Protein AF-A0A3B1CBV4-F1 (afdb_monomer)

Solvent-accessible surface area (backbone atoms only — not comparable to full-atom values): 4378 Å² total; per-residue (Å²): 136,80,92,73,53,69,50,72,46,77,68,68,89,59,33,20,40,11,33,62,57,44,51,66,62,97,51,66,14,59,23,66,39,68,66,49,2,44,52,37,22,50,52,43,50,52,48,48,41,71,74,50,37,77,86,53,59,45,78,49,93,69,90,84,76,92,75,90,77,88,81,130

Nearest PDB structures (foldseek):
  3vyy-assembly2_B  TM=6.227E-01  e=3.670E-01  Homo sapiens
  5ztm-assembly1_B  TM=5.582E-01  e=2.220E-01  Drosophila melanogaster
  6htu-assembly1_C  TM=5.800E-01  e=6.877E-01  Homo sapiens
  7v6c-assembly1_B  TM=5.379E-01  e=8.841E-01  Drosophila melanogaster
  9asm-assembly1_B  TM=5.708E-01  e=2.916E+00  Homo sapiens

Sequence (72 aa):
MKLVNIVVEQHGDNIFIAYPVGVDAVIVGQGETEETAADDAVNALEYHQNVFGHDGMKYLPIEVTLTEVETT

Secondary structure (DSSP, 8-state):
-----EEEEE-STT-EEEEETTB-S---EEESSHHHHHHHHHHHHHHHHHHHTGGG--BPP-----------

Structure (mmCIF, N/CA/C/O backbone):
data_AF-A0A3B1CBV4-F1
#
_entry.id   AF-A0A3B1CBV4-F1
#
loop_
_atom_site.group_PDB
_atom_site.id
_atom_site.type_symbol
_atom_site.label_atom_id
_atom_site.label_alt_id
_atom_site.label_comp_id
_atom_site.label_asym_id
_atom_site.label_entity_id
_atom_site.label_seq_id
_atom_site.pdbx_PDB_ins_code
_atom_site.Cartn_x
_atom_site.Cartn_y
_atom_site.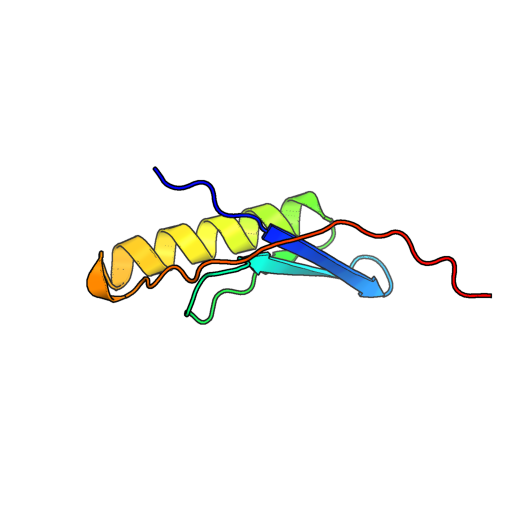Cartn_z
_atom_site.occupancy
_atom_site.B_iso_or_equiv
_atom_site.auth_seq_id
_atom_site.auth_comp_id
_atom_site.auth_asym_id
_atom_site.auth_atom_id
_atom_site.pdbx_PDB_model_num
ATOM 1 N N . MET A 1 1 ? 1.761 13.083 -13.087 1.00 56.66 1 MET A N 1
ATOM 2 C CA . MET A 1 1 ? 1.417 12.101 -12.038 1.00 56.66 1 MET A CA 1
ATOM 3 C C . MET A 1 1 ? 0.266 11.259 -12.539 1.00 56.66 1 MET A C 1
ATOM 5 O O . MET A 1 1 ? -0.654 11.814 -13.129 1.00 56.66 1 MET A O 1
ATOM 9 N N . LYS A 1 2 ? 0.353 9.940 -12.376 1.00 71.25 2 LYS A N 1
ATOM 10 C CA . LYS A 1 2 ? -0.740 9.015 -12.680 1.00 71.25 2 LYS A CA 1
ATOM 11 C C . LYS A 1 2 ? -1.518 8.806 -11.382 1.00 71.25 2 LYS A C 1
ATOM 13 O O . LYS A 1 2 ? -0.890 8.681 -10.336 1.00 71.25 2 LYS A O 1
ATOM 18 N N . LEU A 1 3 ? -2.845 8.827 -11.436 1.00 81.12 3 LEU A N 1
ATOM 19 C CA . LEU A 1 3 ? -3.651 8.426 -10.285 1.00 81.12 3 LEU A CA 1
ATOM 20 C C . LEU A 1 3 ? -3.486 6.917 -10.084 1.00 81.12 3 LEU A C 1
ATOM 22 O O . LEU A 1 3 ? -3.621 6.153 -11.041 1.00 81.12 3 LEU A O 1
ATOM 26 N N . VAL A 1 4 ? -3.161 6.522 -8.856 1.00 87.69 4 VAL A N 1
ATOM 27 C CA . VAL A 1 4 ? -3.065 5.127 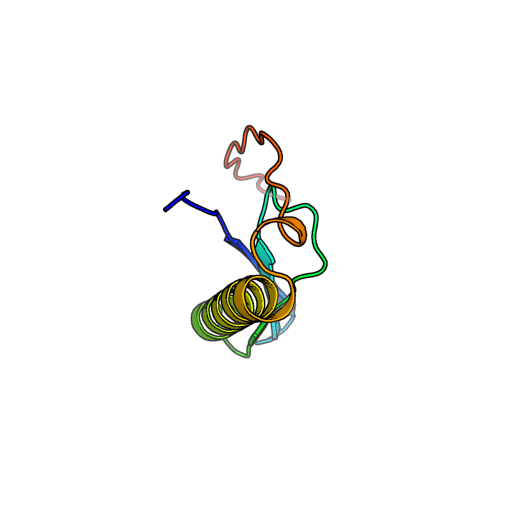-8.421 1.00 87.69 4 VAL A CA 1
ATOM 28 C C . VAL A 1 4 ? -4.134 4.925 -7.362 1.00 87.69 4 VAL A C 1
ATOM 30 O O . VAL A 1 4 ? -4.207 5.695 -6.409 1.00 87.69 4 VAL A O 1
ATOM 33 N N . ASN A 1 5 ? -4.972 3.912 -7.551 1.00 90.25 5 ASN A N 1
ATOM 34 C CA . ASN A 1 5 ? -5.969 3.536 -6.558 1.00 90.25 5 ASN A CA 1
ATOM 35 C C . ASN A 1 5 ? -5.329 2.575 -5.556 1.00 90.25 5 ASN A C 1
ATOM 37 O O . ASN A 1 5 ? -4.584 1.681 -5.961 1.00 90.25 5 ASN A O 1
ATOM 41 N N . ILE A 1 6 ? -5.650 2.739 -4.277 1.00 93.00 6 ILE A N 1
ATOM 42 C CA . ILE A 1 6 ? -5.251 1.826 -3.205 1.00 93.00 6 ILE A CA 1
ATOM 43 C C . ILE A 1 6 ? -6.506 1.132 -2.689 1.00 93.00 6 ILE A C 1
ATOM 45 O O . ILE A 1 6 ? -7.526 1.779 -2.460 1.00 93.00 6 ILE A O 1
ATOM 49 N N . VAL A 1 7 ? -6.429 -0.188 -2.550 1.00 94.50 7 VAL A N 1
ATOM 50 C CA . VAL A 1 7 ? -7.429 -0.986 -1.838 1.00 94.50 7 VAL A CA 1
ATOM 51 C C . VAL A 1 7 ? -6.963 -1.112 -0.401 1.00 94.50 7 VAL A C 1
ATOM 53 O O . VAL A 1 7 ? -5.786 -1.386 -0.175 1.00 94.50 7 VAL A O 1
ATOM 56 N N . VAL A 1 8 ? -7.880 -0.917 0.542 1.00 96.44 8 VAL A N 1
ATOM 57 C CA . VAL A 1 8 ? -7.660 -1.168 1.965 1.00 96.44 8 VAL A CA 1
ATOM 58 C C . VAL A 1 8 ? -8.631 -2.258 2.396 1.00 96.44 8 VAL A C 1
ATOM 60 O O . VAL A 1 8 ? -9.836 -2.140 2.184 1.00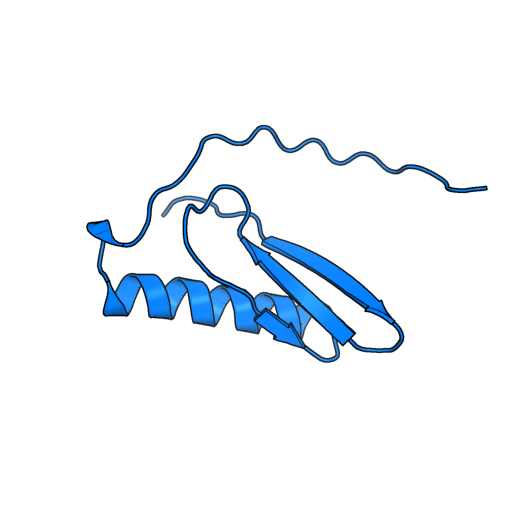 96.44 8 VAL A O 1
ATOM 63 N N . GLU A 1 9 ? -8.102 -3.325 2.976 1.00 96.00 9 GLU A N 1
ATOM 64 C CA . GLU A 1 9 ? -8.865 -4.455 3.486 1.00 96.00 9 GLU A CA 1
ATOM 65 C C . GLU A 1 9 ? -8.706 -4.537 5.002 1.00 96.00 9 GLU A C 1
ATOM 67 O O . GLU A 1 9 ? -7.590 -4.488 5.524 1.00 96.00 9 GLU A O 1
ATOM 72 N N . GLN A 1 10 ? -9.819 -4.708 5.712 1.00 95.38 10 GLN A N 1
ATOM 73 C CA . GLN A 1 10 ? -9.795 -4.998 7.138 1.00 95.38 10 GLN A CA 1
ATOM 74 C C . GLN A 1 10 ? -9.705 -6.513 7.364 1.00 95.38 10 GLN A C 1
ATOM 76 O O . GLN A 1 10 ? -10.585 -7.270 6.957 1.00 95.38 10 GLN A O 1
ATOM 81 N N . HIS A 1 11 ? -8.663 -6.948 8.068 1.00 93.25 11 HIS A N 1
ATOM 82 C CA . HIS A 1 11 ? -8.378 -8.346 8.388 1.00 93.25 11 HIS A CA 1
ATOM 83 C C . HIS A 1 11 ?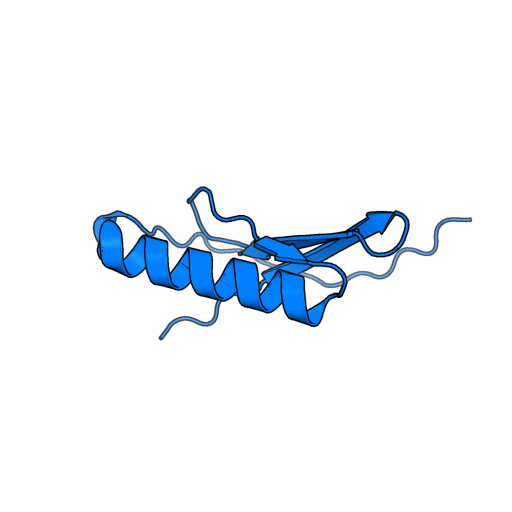 -8.450 -8.588 9.899 1.00 93.25 11 HIS A C 1
ATOM 85 O O . HIS A 1 11 ? -7.438 -8.770 10.568 1.00 93.25 11 HIS A O 1
ATOM 91 N N . GLY A 1 12 ? -9.665 -8.623 10.445 1.00 91.06 12 GLY A N 1
ATOM 92 C CA . GLY A 1 12 ? -9.903 -8.779 11.883 1.00 91.06 12 GLY A CA 1
ATOM 93 C C . GLY A 1 12 ? -9.974 -7.445 12.630 1.00 91.06 12 GLY A C 1
ATOM 94 O O . GLY A 1 12 ? -10.201 -6.389 12.035 1.00 91.06 12 GLY A O 1
ATOM 95 N N . ASP A 1 13 ? -9.823 -7.494 13.952 1.00 90.25 13 ASP A N 1
ATOM 96 C CA . ASP A 1 13 ? -9.965 -6.307 14.797 1.00 90.25 13 ASP A CA 1
ATOM 97 C C . ASP A 1 13 ? -8.719 -5.421 14.684 1.00 90.25 13 ASP A C 1
ATOM 99 O O . ASP A 1 13 ? -7.634 -5.807 15.117 1.00 90.25 13 ASP A O 1
ATOM 103 N N . ASN A 1 14 ? -8.889 -4.217 14.132 1.00 90.81 14 ASN A N 1
ATOM 104 C CA . ASN A 1 14 ? -7.844 -3.194 14.003 1.00 90.81 14 ASN A CA 1
ATOM 105 C C . ASN A 1 14 ? -6.588 -3.646 13.236 1.00 90.81 14 ASN A C 1
ATOM 107 O O . ASN A 1 14 ? -5.485 -3.207 13.542 1.00 90.81 14 ASN A O 1
ATOM 111 N N . ILE A 1 15 ? -6.729 -4.534 12.252 1.00 94.19 15 ILE A N 1
ATOM 112 C CA . ILE A 1 15 ? -5.640 -4.880 11.332 1.00 94.19 15 ILE A CA 1
ATOM 113 C C . ILE A 1 15 ? -6.113 -4.522 9.934 1.00 94.19 15 ILE A C 1
ATOM 115 O O . ILE A 1 15 ? -7.055 -5.120 9.418 1.00 94.19 15 ILE A O 1
ATOM 119 N N . PHE A 1 16 ? -5.452 -3.550 9.323 1.00 97.94 16 PHE A N 1
ATOM 120 C CA . PHE A 1 16 ? -5.750 -3.086 7.978 1.00 97.94 16 PHE A CA 1
ATOM 121 C C . PHE A 1 16 ? -4.548 -3.344 7.080 1.00 97.94 16 PHE A C 1
ATOM 123 O O . PHE A 1 16 ? -3.407 -3.096 7.472 1.00 97.94 16 PHE A O 1
ATOM 130 N N . ILE A 1 17 ? -4.812 -3.854 5.881 1.00 97.56 17 ILE A N 1
ATOM 131 C CA . ILE A 1 17 ? -3.816 -4.135 4.848 1.00 97.56 17 ILE A CA 1
ATOM 132 C C . ILE A 1 17 ? -4.168 -3.301 3.626 1.00 97.56 17 ILE A C 1
ATOM 134 O O . ILE A 1 17 ? -5.317 -3.300 3.196 1.00 97.56 17 ILE A O 1
ATOM 138 N N . ALA A 1 18 ? -3.191 -2.603 3.056 1.00 97.69 18 ALA A N 1
ATOM 139 C CA . ALA A 1 18 ? -3.394 -1.742 1.903 1.00 97.69 18 ALA A CA 1
ATOM 140 C C . ALA A 1 18 ? -2.437 -2.087 0.762 1.00 97.69 18 ALA A C 1
ATOM 142 O O . ALA A 1 18 ? -1.274 -2.414 0.994 1.00 97.69 18 ALA A O 1
ATOM 143 N N . TYR A 1 19 ? -2.901 -2.000 -0.483 1.00 95.56 19 TYR A N 1
ATOM 144 C CA . TYR A 1 19 ? -2.054 -2.240 -1.654 1.00 95.56 19 TYR A CA 1
ATOM 145 C C . TYR A 1 19 ? -2.548 -1.491 -2.903 1.00 95.56 19 TYR A C 1
ATOM 147 O O . TYR A 1 19 ? -3.754 -1.282 -3.080 1.00 95.56 19 TYR A O 1
ATOM 155 N N . PRO A 1 20 ? -1.632 -1.065 -3.795 1.00 93.94 20 PRO A N 1
ATOM 156 C CA . PRO A 1 20 ? -1.997 -0.372 -5.020 1.00 93.94 20 PRO A CA 1
ATOM 157 C C . PRO A 1 20 ? -2.568 -1.338 -6.062 1.00 93.94 20 PRO A C 1
ATOM 159 O O . PRO A 1 20 ? -2.047 -2.430 -6.288 1.00 93.94 20 PRO A O 1
ATOM 162 N N . VAL A 1 21 ? -3.611 -0.905 -6.766 1.00 91.44 21 VAL A N 1
ATOM 163 C CA . VAL A 1 21 ? -4.190 -1.663 -7.879 1.00 91.44 21 VAL A CA 1
ATOM 164 C C . VAL A 1 21 ? -3.551 -1.217 -9.188 1.00 91.44 21 VAL A C 1
ATOM 166 O O . VAL A 1 21 ? -3.331 -0.028 -9.423 1.00 91.44 21 VAL A O 1
ATOM 169 N N . GLY A 1 22 ? -3.289 -2.173 -10.081 1.00 89.00 22 GLY A N 1
ATOM 170 C CA . GLY A 1 22 ? -2.758 -1.875 -11.413 1.00 89.00 22 GLY A CA 1
ATOM 171 C C . GLY A 1 22 ? -1.288 -1.472 -11.394 1.00 89.00 22 GLY A C 1
ATOM 172 O O . GLY A 1 22 ? -0.826 -0.811 -12.323 1.00 89.00 22 GLY A O 1
ATOM 173 N N . VAL A 1 23 ? -0.556 -1.869 -10.355 1.00 90.75 23 VAL A N 1
ATOM 174 C CA . VAL A 1 23 ? 0.894 -1.717 -10.250 1.00 90.75 23 VAL A CA 1
ATOM 175 C C . VAL A 1 23 ? 1.520 -3.110 -10.224 1.00 90.75 23 VAL A C 1
ATOM 177 O O . VAL A 1 23 ? 1.186 -3.936 -9.383 1.00 90.75 23 VAL A O 1
ATOM 180 N N . ASP 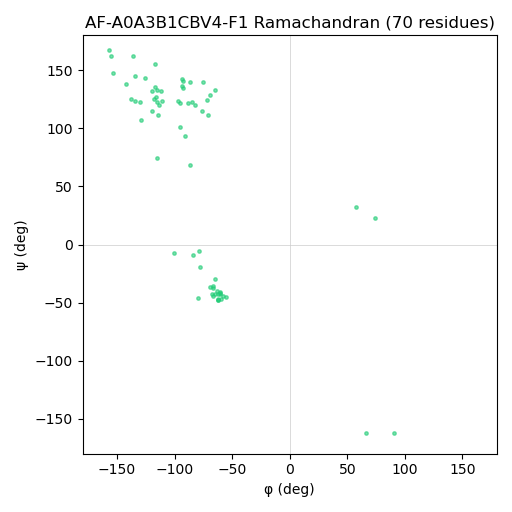A 1 24 ? 2.415 -3.378 -11.170 1.00 88.81 24 ASP A N 1
ATOM 181 C CA . ASP A 1 24 ? 3.192 -4.617 -11.286 1.00 88.81 24 ASP A CA 1
ATOM 182 C C . ASP A 1 24 ? 4.463 -4.488 -10.425 1.00 88.81 24 ASP A C 1
ATOM 184 O O . ASP A 1 24 ? 5.567 -4.292 -10.933 1.00 88.81 24 ASP A O 1
ATOM 188 N N . ALA A 1 25 ? 4.272 -4.466 -9.102 1.00 86.88 25 ALA A N 1
ATOM 189 C CA . ALA A 1 25 ? 5.325 -4.390 -8.088 1.00 86.88 25 ALA A CA 1
ATOM 190 C C . ALA A 1 25 ? 4.840 -4.987 -6.755 1.00 86.88 25 ALA A C 1
ATOM 192 O O . ALA A 1 25 ? 3.640 -5.132 -6.523 1.00 86.88 25 ALA A O 1
ATOM 193 N N . VAL A 1 26 ? 5.776 -5.312 -5.860 1.00 89.31 26 VAL A N 1
ATOM 194 C CA . VAL A 1 26 ? 5.456 -5.812 -4.515 1.00 89.31 26 VAL A CA 1
ATOM 195 C C . VAL A 1 26 ? 5.373 -4.629 -3.558 1.00 89.31 26 VAL A C 1
ATOM 197 O O . VAL A 1 26 ? 6.387 -4.183 -3.029 1.00 89.31 26 VAL A O 1
ATOM 200 N N . ILE A 1 27 ? 4.163 -4.104 -3.371 1.00 94.50 27 ILE A N 1
ATOM 201 C CA . ILE A 1 27 ? 3.877 -2.983 -2.473 1.00 94.50 27 ILE A CA 1
ATOM 202 C C . ILE A 1 27 ? 2.697 -3.375 -1.594 1.00 94.50 27 ILE A C 1
ATOM 204 O O . ILE A 1 27 ? 1.628 -3.710 -2.101 1.00 94.50 27 ILE A O 1
ATOM 208 N N . VAL A 1 28 ? 2.909 -3.330 -0.284 1.00 96.31 28 VAL A N 1
ATOM 209 C CA . VAL A 1 28 ? 1.899 -3.591 0.742 1.00 96.31 28 VAL A CA 1
ATOM 210 C C . VAL A 1 28 ? 2.155 -2.615 1.882 1.00 96.31 28 VAL A C 1
ATOM 212 O O . VAL A 1 28 ? 3.313 -2.401 2.236 1.00 96.31 28 VAL A O 1
ATOM 215 N N . GLY A 1 29 ? 1.089 -2.044 2.430 1.00 97.25 29 GLY A N 1
ATOM 2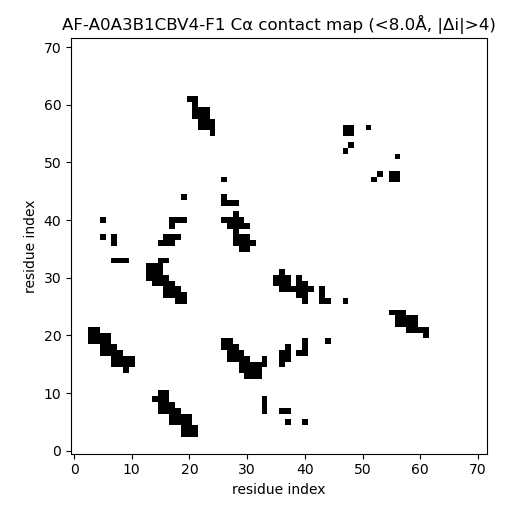16 C CA . GLY A 1 29 ? 1.099 -1.283 3.671 1.00 97.25 29 GLY A CA 1
ATOM 217 C C . GLY A 1 29 ? 0.235 -1.944 4.741 1.00 97.25 29 GLY A C 1
ATOM 218 O O . GLY A 1 29 ? -0.695 -2.690 4.421 1.00 97.25 29 GLY A O 1
ATOM 219 N N . GLN A 1 30 ? 0.537 -1.677 6.008 1.00 97.56 30 GLN A N 1
ATOM 220 C CA . GLN A 1 30 ? -0.220 -2.177 7.155 1.00 97.56 30 GLN A CA 1
ATOM 221 C C . GLN A 1 30 ? -0.469 -1.066 8.178 1.00 97.56 30 GLN A C 1
ATOM 223 O O . GLN A 1 30 ? 0.386 -0.220 8.418 1.00 97.56 30 GLN A O 1
ATOM 228 N N . GLY A 1 31 ? -1.627 -1.105 8.836 1.00 97.12 31 GLY A N 1
ATOM 229 C CA . GLY A 1 31 ? -1.968 -0.154 9.889 1.00 97.12 31 GLY A CA 1
ATOM 230 C C . GLY A 1 31 ? -3.016 -0.669 10.867 1.00 97.12 31 GLY A C 1
ATOM 231 O O . GLY A 1 31 ? -3.674 -1.683 10.629 1.00 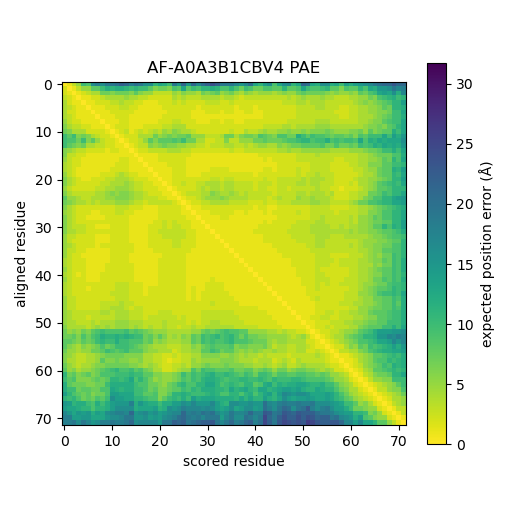97.12 31 GLY A O 1
ATOM 232 N N . GLU A 1 32 ? -3.165 0.055 11.977 1.00 97.00 32 GLU A N 1
ATOM 233 C CA . GLU A 1 32 ? -4.232 -0.171 12.965 1.00 97.00 32 GLU A CA 1
ATOM 234 C C . GLU A 1 32 ? -5.547 0.527 12.574 1.00 97.00 32 GLU A C 1
ATOM 236 O O . GLU A 1 32 ? -6.591 0.291 13.179 1.00 97.00 32 GLU A O 1
ATOM 241 N N . THR A 1 33 ? -5.503 1.374 11.542 1.00 96.94 33 THR A N 1
ATOM 242 C CA . THR A 1 33 ? -6.645 2.076 10.943 1.00 96.94 33 THR A CA 1
ATOM 243 C C . THR A 1 33 ? -6.557 2.028 9.418 1.00 96.94 33 THR A C 1
ATOM 245 O O . THR A 1 33 ? -5.476 1.822 8.862 1.00 96.94 33 THR A O 1
ATOM 248 N N . GLU A 1 34 ? -7.672 2.284 8.730 1.00 95.94 34 GLU A N 1
ATOM 249 C CA . GLU A 1 34 ? -7.687 2.395 7.263 1.00 95.94 34 GLU A CA 1
ATOM 250 C C . GLU A 1 34 ? -6.687 3.444 6.752 1.00 95.94 34 GLU A C 1
ATOM 252 O O . GLU A 1 34 ? -5.923 3.181 5.826 1.00 95.94 34 GLU A O 1
ATOM 257 N N . GLU A 1 35 ? -6.662 4.614 7.399 1.00 96.88 35 GLU A N 1
ATOM 258 C CA . GLU A 1 35 ? -5.778 5.735 7.060 1.00 96.88 35 GLU A CA 1
ATOM 259 C C . GLU A 1 35 ? -4.302 5.356 7.220 1.00 96.88 35 GLU A C 1
ATOM 261 O O . GLU A 1 35 ? -3.511 5.550 6.301 1.00 96.88 35 GLU A O 1
ATOM 266 N N . THR A 1 36 ? -3.935 4.734 8.346 1.00 98.00 36 THR A N 1
ATOM 267 C CA . THR A 1 36 ? -2.533 4.366 8.605 1.00 98.00 36 THR A CA 1
ATOM 268 C C . THR A 1 36 ? -2.030 3.287 7.650 1.00 98.00 36 THR A C 1
ATOM 270 O O . THR A 1 36 ? -0.883 3.358 7.215 1.00 98.00 36 THR A O 1
ATOM 273 N N . ALA A 1 37 ? -2.877 2.328 7.261 1.00 98.06 37 ALA A N 1
ATOM 274 C CA . ALA A 1 37 ? -2.514 1.334 6.253 1.00 98.06 37 ALA A CA 1
ATOM 275 C C . ALA A 1 37 ? -2.341 1.967 4.864 1.00 98.06 37 ALA A C 1
ATOM 277 O O . ALA A 1 37 ? -1.387 1.646 4.153 1.00 98.06 37 ALA A O 1
ATOM 278 N N . ALA A 1 38 ? -3.244 2.875 4.478 1.00 97.12 38 ALA A N 1
ATOM 279 C CA . ALA A 1 38 ? -3.161 3.585 3.207 1.00 97.12 38 ALA A CA 1
ATOM 280 C C . ALA A 1 38 ? -1.889 4.441 3.115 1.00 97.12 38 ALA A C 1
ATOM 282 O O . ALA A 1 38 ? -1.173 4.349 2.116 1.00 97.12 38 ALA A O 1
ATOM 283 N N . ASP A 1 39 ? -1.574 5.206 4.161 1.00 97.88 39 ASP A N 1
ATOM 284 C CA . ASP A 1 39 ? -0.358 6.021 4.236 1.00 97.88 39 ASP A CA 1
ATOM 285 C C . ASP A 1 39 ? 0.910 5.162 4.142 1.00 97.88 39 ASP A C 1
ATOM 287 O O . ASP A 1 39 ? 1.851 5.514 3.427 1.00 97.88 39 ASP A O 1
ATOM 291 N N . ASP A 1 40 ? 0.934 4.003 4.806 1.00 98.12 40 ASP A N 1
ATOM 292 C CA . ASP A 1 40 ? 2.056 3.064 4.728 1.00 98.12 40 ASP A CA 1
ATOM 293 C C . ASP A 1 40 ? 2.253 2.529 3.296 1.00 98.12 40 ASP A C 1
ATOM 295 O O . ASP A 1 40 ? 3.369 2.525 2.767 1.00 98.12 40 ASP A O 1
ATOM 299 N N . ALA A 1 41 ? 1.164 2.187 2.598 1.00 97.19 41 ALA A N 1
ATOM 300 C CA . ALA A 1 41 ? 1.219 1.755 1.201 1.00 97.19 41 ALA A CA 1
ATOM 301 C C . ALA A 1 41 ? 1.660 2.880 0.243 1.00 97.19 41 ALA A C 1
ATOM 303 O O . ALA A 1 41 ? 2.409 2.619 -0.704 1.00 97.19 41 ALA A O 1
ATOM 304 N N . VAL A 1 42 ? 1.238 4.130 0.482 1.00 95.44 42 VAL A N 1
ATOM 305 C CA . VAL A 1 42 ? 1.706 5.306 -0.277 1.00 95.44 42 VAL A CA 1
ATOM 306 C C . VAL A 1 42 ? 3.209 5.497 -0.083 1.00 95.44 42 VAL A C 1
ATOM 308 O O . VAL A 1 42 ? 3.940 5.617 -1.068 1.00 95.44 42 VAL A O 1
ATOM 311 N N . ASN A 1 43 ? 3.692 5.443 1.157 1.00 96.12 43 ASN A N 1
ATOM 312 C CA . ASN A 1 43 ? 5.117 5.569 1.459 1.00 96.12 43 ASN A CA 1
ATOM 313 C C . ASN A 1 43 ? 5.939 4.459 0.791 1.00 96.12 43 ASN A C 1
ATOM 315 O O . ASN A 1 43 ? 6.987 4.729 0.200 1.00 96.12 43 ASN A O 1
ATOM 319 N N . ALA A 1 44 ? 5.457 3.214 0.824 1.00 95.50 44 ALA A N 1
ATOM 320 C CA . ALA A 1 44 ? 6.102 2.093 0.149 1.00 95.50 44 ALA A CA 1
ATOM 321 C C . ALA A 1 44 ? 6.145 2.281 -1.382 1.00 95.50 44 ALA A C 1
ATOM 323 O O . ALA A 1 44 ? 7.168 2.006 -2.014 1.00 95.50 44 ALA A O 1
ATOM 324 N N . LEU A 1 45 ? 5.075 2.812 -1.984 1.00 93.19 45 LEU A N 1
ATOM 325 C CA . LEU A 1 45 ? 5.002 3.137 -3.413 1.00 93.19 45 LEU A CA 1
ATOM 326 C C . LEU A 1 45 ? 5.980 4.249 -3.817 1.00 93.19 45 LEU A C 1
ATOM 328 O O . LEU A 1 45 ? 6.621 4.159 -4.870 1.00 93.19 45 LEU A O 1
ATOM 332 N N . GLU A 1 46 ? 6.101 5.299 -3.008 1.00 92.38 46 GLU A N 1
ATOM 333 C CA . GLU A 1 46 ? 7.066 6.380 -3.223 1.00 92.38 46 GLU A CA 1
ATOM 334 C C . GLU A 1 46 ? 8.503 5.883 -3.055 1.00 92.38 46 GLU A C 1
ATOM 336 O O . GLU A 1 46 ? 9.367 6.162 -3.890 1.00 92.38 46 GLU A O 1
ATOM 341 N N . TYR A 1 47 ? 8.762 5.088 -2.015 1.00 93.31 47 TYR A N 1
ATOM 342 C CA . TYR A 1 47 ? 10.067 4.484 -1.778 1.00 93.31 47 TYR A CA 1
ATOM 343 C C . TYR A 1 47 ? 10.493 3.588 -2.943 1.00 93.31 47 TYR A C 1
ATOM 345 O O . TYR A 1 47 ? 11.606 3.728 -3.451 1.00 93.31 47 TYR A O 1
ATOM 353 N N . HIS A 1 48 ? 9.601 2.717 -3.421 1.00 92.19 48 HIS A N 1
ATOM 354 C CA . HIS A 1 48 ? 9.875 1.834 -4.555 1.00 92.19 48 HIS A CA 1
ATOM 355 C C . HIS A 1 48 ? 10.249 2.628 -5.816 1.00 92.19 48 HIS A C 1
ATOM 357 O O . HIS A 1 48 ? 11.245 2.319 -6.469 1.00 92.19 48 HIS A O 1
ATOM 363 N N . GLN A 1 49 ? 9.524 3.710 -6.124 1.00 88.88 49 GLN A N 1
ATOM 364 C CA . GLN A 1 49 ? 9.877 4.619 -7.227 1.00 88.88 49 GLN A CA 1
ATOM 365 C C . GLN A 1 49 ? 11.245 5.276 -7.039 1.00 88.88 49 GLN A C 1
ATOM 367 O O . GLN A 1 49 ? 12.007 5.394 -7.997 1.00 88.88 49 GLN A O 1
ATOM 372 N N . ASN A 1 50 ? 11.564 5.703 -5.819 1.00 91.56 50 ASN A N 1
ATOM 373 C CA . ASN A 1 50 ? 12.829 6.368 -5.522 1.00 91.56 50 ASN A CA 1
ATOM 374 C C . ASN A 1 50 ? 14.028 5.415 -5.620 1.00 91.56 50 ASN A C 1
ATOM 376 O O . ASN A 1 50 ? 15.094 5.823 -6.077 1.00 91.56 50 ASN A O 1
ATOM 380 N N . VAL A 1 51 ? 13.866 4.152 -5.217 1.00 92.94 51 VAL A N 1
ATOM 381 C CA . VAL A 1 51 ? 14.941 3.148 -5.244 1.00 92.94 51 VAL A CA 1
ATOM 382 C C . VAL A 1 51 ? 15.153 2.573 -6.639 1.00 92.94 51 VAL A C 1
ATOM 384 O O . VAL A 1 51 ? 16.294 2.453 -7.083 1.00 92.94 51 VAL A O 1
ATOM 387 N N . PHE A 1 52 ? 14.074 2.209 -7.331 1.00 89.19 52 PHE A N 1
ATOM 388 C CA . PHE A 1 52 ? 14.156 1.485 -8.603 1.00 89.19 52 PHE A CA 1
ATOM 389 C C . PHE A 1 52 ? 13.971 2.382 -9.834 1.00 89.19 52 PHE A C 1
ATOM 391 O O . PHE A 1 52 ? 14.173 1.934 -10.963 1.00 89.19 52 PHE A O 1
ATOM 398 N N . GLY A 1 53 ? 13.620 3.654 -9.640 1.00 85.19 53 GLY A N 1
ATOM 399 C CA . GLY A 1 53 ? 13.393 4.600 -10.723 1.00 85.19 53 GLY A CA 1
ATOM 400 C C . GLY A 1 53 ? 12.177 4.245 -11.583 1.00 85.19 53 GLY A C 1
ATOM 401 O O . GLY A 1 53 ? 11.300 3.473 -11.196 1.00 85.19 53 GLY A O 1
ATOM 402 N N . HIS A 1 54 ? 12.124 4.825 -12.784 1.00 79.06 54 HIS A N 1
ATOM 403 C CA . HIS A 1 54 ? 10.994 4.647 -13.703 1.00 79.06 54 HIS A CA 1
ATOM 404 C C . HIS A 1 54 ? 10.838 3.204 -14.205 1.00 79.06 54 HIS A C 1
ATOM 406 O O . HIS A 1 54 ? 9.716 2.775 -14.461 1.00 79.06 54 HIS A O 1
ATOM 412 N N . ASP A 1 55 ? 11.932 2.448 -14.310 1.00 83.38 55 ASP A N 1
ATOM 413 C CA . ASP A 1 55 ? 11.908 1.082 -14.844 1.00 83.38 55 ASP A CA 1
ATOM 414 C C . ASP A 1 55 ? 11.392 0.055 -13.824 1.00 83.38 55 ASP A C 1
ATOM 416 O O . ASP A 1 55 ? 10.944 -1.027 -14.201 1.00 83.38 55 ASP A O 1
ATOM 420 N N . GLY A 1 56 ? 11.40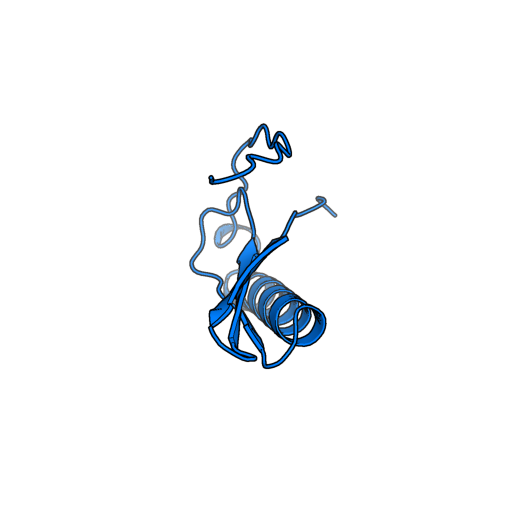8 0.395 -12.531 1.00 81.06 56 GLY A N 1
ATOM 421 C CA . GLY A 1 56 ? 10.902 -0.462 -11.459 1.00 81.06 56 GLY A CA 1
ATOM 422 C C . GLY A 1 56 ? 9.383 -0.454 -11.300 1.00 81.06 56 GLY A C 1
ATOM 423 O O . GLY A 1 56 ? 8.863 -1.195 -10.469 1.00 81.06 56 GLY A O 1
ATOM 424 N N . MET A 1 57 ? 8.669 0.387 -12.052 1.00 84.31 57 MET A N 1
ATOM 425 C CA . MET A 1 57 ? 7.238 0.624 -11.884 1.00 84.31 57 MET A CA 1
ATOM 426 C C . MET A 1 57 ? 6.499 0.486 -13.207 1.00 84.31 57 MET A C 1
ATOM 428 O O . MET A 1 57 ? 6.550 1.353 -14.079 1.00 84.31 57 MET A O 1
ATOM 432 N N . LYS A 1 58 ? 5.746 -0.605 -13.335 1.00 87.94 58 LYS A N 1
ATOM 433 C CA . LYS A 1 58 ? 4.899 -0.858 -14.495 1.00 87.94 58 LYS A CA 1
ATOM 434 C C . LYS A 1 58 ? 3.433 -0.771 -14.097 1.00 87.94 58 LYS A C 1
ATOM 436 O O . LYS A 1 58 ? 2.959 -1.480 -13.218 1.00 87.94 58 LYS A O 1
ATOM 441 N N . TYR A 1 59 ? 2.714 0.109 -14.785 1.00 87.56 59 TYR A N 1
ATOM 442 C CA . TYR A 1 59 ? 1.292 0.328 -14.557 1.00 87.56 59 TYR A CA 1
ATOM 443 C C . TYR A 1 59 ? 0.464 -0.475 -15.552 1.00 87.56 59 TYR A C 1
ATOM 445 O O . TYR A 1 59 ? 0.602 -0.297 -16.765 1.00 87.56 59 TYR A O 1
ATOM 453 N N . LEU A 1 60 ? -0.424 -1.309 -15.037 1.00 85.50 60 LEU A N 1
ATOM 454 C CA . LEU A 1 60 ? -1.346 -2.116 -15.815 1.00 85.50 60 LEU A CA 1
ATOM 455 C C . LEU A 1 60 ? -2.686 -1.380 -15.964 1.00 85.50 60 LEU A C 1
ATOM 457 O O . LEU A 1 60 ? -3.119 -0.702 -15.031 1.00 85.50 60 LEU A O 1
ATOM 461 N N . PRO A 1 61 ? -3.350 -1.468 -17.129 1.00 82.75 61 PRO A N 1
ATOM 462 C CA . PRO A 1 61 ? -4.724 -1.009 -17.255 1.00 82.75 61 PRO A CA 1
ATOM 463 C C . PRO A 1 61 ? -5.623 -1.873 -16.366 1.00 82.75 61 PRO A C 1
ATOM 465 O O . PRO A 1 61 ? -5.529 -3.099 -16.378 1.00 82.75 61 PRO A O 1
ATOM 468 N N . ILE A 1 62 ? -6.486 -1.219 -15.599 1.00 79.06 62 ILE A N 1
ATOM 469 C CA . ILE A 1 62 ? -7.434 -1.855 -14.687 1.00 79.06 62 ILE A CA 1
ATOM 470 C C . ILE A 1 62 ? -8.769 -1.140 -14.808 1.00 79.06 62 ILE A C 1
ATOM 472 O O . ILE A 1 62 ? -8.851 0.076 -14.641 1.00 79.06 62 ILE A O 1
ATOM 476 N N . GLU A 1 63 ? -9.810 -1.914 -15.084 1.00 74.44 63 GLU A N 1
ATOM 477 C CA . GLU A 1 63 ? -11.193 -1.474 -14.961 1.00 74.44 63 GLU A CA 1
ATOM 478 C C . GLU A 1 63 ? -11.681 -1.912 -13.583 1.00 74.44 63 GLU A C 1
ATOM 480 O O . GLU A 1 63 ? -11.959 -3.086 -13.346 1.00 74.44 63 GLU A O 1
ATOM 485 N N . VAL A 1 64 ? -11.706 -0.972 -12.639 1.00 69.38 64 VAL A N 1
ATOM 486 C CA . VAL A 1 64 ? -12.214 -1.221 -11.287 1.00 69.38 64 VAL A CA 1
ATOM 487 C C . VAL A 1 64 ? -13.672 -0.787 -11.251 1.00 69.38 64 VAL A C 1
ATOM 489 O O . VAL A 1 64 ? -13.981 0.370 -11.526 1.00 69.38 64 VAL A O 1
ATOM 492 N N . THR A 1 65 ? -14.563 -1.711 -10.905 1.00 70.44 65 THR A N 1
ATOM 493 C CA . THR A 1 65 ? -15.969 -1.408 -10.619 1.00 70.44 65 THR A CA 1
ATOM 494 C C . THR A 1 65 ? -16.213 -1.690 -9.145 1.00 70.44 65 THR A C 1
ATOM 496 O O . THR A 1 65 ? -16.010 -2.818 -8.701 1.00 70.44 65 THR A O 1
ATOM 499 N N . LEU A 1 66 ? -16.624 -0.676 -8.381 1.00 67.25 66 LEU A N 1
ATOM 500 C CA . LEU A 1 66 ? -17.059 -0.880 -7.001 1.00 67.25 66 LEU A CA 1
ATOM 501 C C . LEU A 1 66 ? -18.418 -1.591 -7.037 1.00 67.25 66 LEU A C 1
ATOM 503 O O . LEU A 1 66 ? -19.340 -1.130 -7.707 1.00 67.25 66 LEU A O 1
ATOM 507 N N . THR A 1 67 ? -18.538 -2.734 -6.371 1.00 70.38 67 THR A N 1
ATOM 508 C CA . THR A 1 67 ? -19.803 -3.464 -6.232 1.00 70.38 67 THR A CA 1
ATOM 509 C C . THR A 1 67 ? -19.952 -3.874 -4.780 1.00 70.38 67 THR A C 1
ATOM 511 O O . THR A 1 67 ? -19.076 -4.539 -4.235 1.00 70.38 67 THR A O 1
ATOM 514 N N . GLU A 1 68 ? -21.053 -3.472 -4.159 1.00 64.94 68 GLU A N 1
ATOM 515 C CA . GLU A 1 68 ? -21.427 -3.919 -2.821 1.00 64.94 68 GLU A CA 1
ATOM 516 C C . GLU A 1 68 ? -22.180 -5.248 -2.959 1.00 64.94 68 GLU A C 1
ATOM 518 O O . GLU A 1 68 ? -23.166 -5.339 -3.692 1.00 64.94 68 GLU A O 1
ATOM 523 N N . VAL A 1 69 ? -21.690 -6.300 -2.299 1.00 72.94 69 VAL A N 1
ATOM 524 C CA . VAL A 1 69 ? -22.369 -7.599 -2.228 1.00 72.94 69 VAL A CA 1
ATOM 525 C C . VAL A 1 69 ? -22.755 -7.833 -0.777 1.00 72.94 69 VAL A C 1
ATOM 527 O O . VAL A 1 69 ? -21.891 -8.040 0.070 1.00 72.94 69 VAL A O 1
ATOM 530 N N . GLU A 1 70 ? -24.054 -7.802 -0.486 1.00 59.78 70 GLU A N 1
ATOM 531 C CA . GLU A 1 70 ? -24.569 -8.212 0.819 1.00 59.78 70 GLU A CA 1
ATOM 532 C C . GLU A 1 70 ? -24.428 -9.735 0.954 1.00 59.78 70 GLU A C 1
ATOM 534 O O . GLU A 1 70 ? -25.084 -10.510 0.256 1.00 59.78 70 GLU A O 1
ATOM 539 N N . THR A 1 71 ? -23.547 -10.183 1.843 1.00 61.81 71 THR A N 1
ATOM 540 C CA . THR A 1 71 ? -23.459 -11.590 2.247 1.00 61.81 71 THR A CA 1
ATOM 541 C C . THR A 1 71 ? -24.514 -11.879 3.319 1.00 61.81 71 THR A C 1
ATOM 543 O O . THR A 1 71 ? -24.504 -11.230 4.363 1.00 61.81 71 THR A O 1
ATOM 546 N N . THR A 1 72 ? -25.429 -12.819 3.040 1.00 62.47 72 THR A N 1
ATOM 547 C CA . THR A 1 72 ? -26.484 -13.302 3.963 1.00 62.47 72 THR A CA 1
ATOM 548 C C . THR A 1 72 ? -25.937 -14.244 5.029 1.00 62.47 72 THR A C 1
ATOM 550 O O . THR A 1 72 ? -25.058 -15.065 4.682 1.00 62.47 72 THR A O 1
#

Organism: NCBI:txid652676

Radius of gyration: 13.53 Å; Cα contacts (8 Å, |Δi|>4): 116; chains: 1; bounding box: 41×25×32 Å

pLDDT: mean 87.87, std 10.78, range [56.66, 98.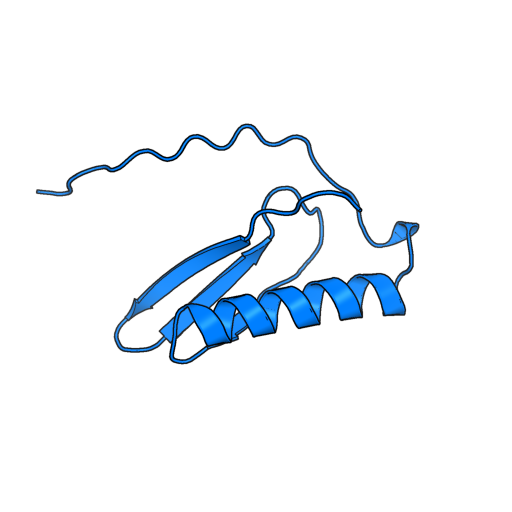12]

Foldseek 3Di:
DDDWDKDWDDDPQQWIKIETPQKPADFIAIGSDSVRRPVRSVVRVVVQCVVVPPVSIGGGDDDDDDDDDDDD

Mean predicted aligned error: 5.2 Å